Protein AF-A0AB73HG21-F1 (afdb_monomer_lite)

Radius of gyration: 10.32 Å; chains: 1; bounding box: 26×18×26 Å

Structure (mmCIF, N/CA/C/O backbone):
data_AF-A0AB73HG21-F1
#
_entry.id   AF-A0AB73HG21-F1
#
loop_
_atom_site.group_PDB
_atom_site.id
_atom_site.type_symbol
_atom_site.label_atom_id
_atom_site.label_alt_id
_atom_site.label_comp_id
_atom_site.label_asym_id
_atom_site.label_entity_id
_atom_site.label_seq_id
_atom_site.pdbx_PDB_ins_code
_atom_site.Cartn_x
_atom_site.Cartn_y
_atom_site.Cartn_z
_atom_site.occupancy
_atom_site.B_iso_or_equiv
_atom_site.auth_seq_id
_atom_site.auth_comp_id
_atom_site.auth_asym_id
_atom_site.auth_atom_id
_atom_site.pdbx_PDB_model_num
ATOM 1 N N . MET A 1 1 ? 8.633 0.732 -14.628 1.00 49.59 1 MET A N 1
ATOM 2 C CA . MET A 1 1 ? 7.829 0.017 -15.637 1.00 49.59 1 MET A CA 1
ATOM 3 C C . MET A 1 1 ? 6.458 0.666 -15.682 1.00 49.59 1 MET A C 1
ATOM 5 O O . MET A 1 1 ? 5.900 0.843 -14.603 1.00 49.59 1 MET A O 1
ATOM 9 N N . PRO A 1 2 ? 5.956 1.048 -16.866 1.00 58.72 2 PRO A N 1
ATOM 10 C CA . PRO A 1 2 ? 4.651 1.700 -17.035 1.00 58.72 2 PRO A CA 1
ATOM 11 C C . PRO A 1 2 ? 3.492 0.899 -16.419 1.00 58.72 2 PRO A C 1
ATOM 13 O O . PRO A 1 2 ? 2.603 1.466 -15.795 1.00 58.72 2 PRO A O 1
ATOM 16 N N . GLU A 1 3 ? 3.563 -0.431 -16.494 1.00 59.53 3 GLU A N 1
ATOM 17 C CA . GLU A 1 3 ? 2.545 -1.355 -15.969 1.00 59.53 3 GLU A CA 1
ATOM 18 C C . GLU A 1 3 ? 2.383 -1.281 -14.445 1.00 59.53 3 GLU A C 1
ATOM 20 O O . GLU A 1 3 ? 1.274 -1.343 -13.920 1.00 59.53 3 GLU A O 1
ATOM 25 N N . ALA A 1 4 ? 3.480 -1.051 -13.716 1.00 63.97 4 ALA A N 1
ATOM 26 C CA . ALA A 1 4 ? 3.431 -0.896 -12.266 1.00 63.97 4 ALA A CA 1
ATOM 27 C C . ALA A 1 4 ? 2.771 0.430 -11.841 1.00 63.97 4 ALA A C 1
ATOM 29 O O . ALA A 1 4 ? 2.377 0.561 -10.685 1.00 63.97 4 ALA A O 1
ATOM 30 N N . SER A 1 5 ? 2.679 1.426 -12.729 1.00 78.31 5 SER A N 1
ATOM 31 C CA . SER A 1 5 ? 1.929 2.660 -12.459 1.00 78.31 5 SER A CA 1
ATOM 32 C C . SER A 1 5 ? 0.426 2.393 -12.523 1.00 78.31 5 SER A C 1
ATOM 34 O O . SER A 1 5 ? -0.276 2.697 -11.566 1.00 78.31 5 SER A O 1
ATOM 36 N N . ARG A 1 6 ? -0.040 1.692 -13.567 1.00 88.69 6 ARG A N 1
ATOM 37 C CA . ARG A 1 6 ? -1.452 1.306 -13.709 1.00 88.69 6 ARG A CA 1
ATOM 38 C C . ARG A 1 6 ? -1.924 0.372 -12.591 1.00 88.69 6 ARG A C 1
ATOM 40 O O . ARG A 1 6 ? -3.012 0.547 -12.061 1.00 88.69 6 ARG A O 1
ATOM 47 N N . GLY A 1 7 ? -1.088 -0.582 -12.172 1.00 91.50 7 GLY A N 1
ATOM 48 C CA . GLY A 1 7 ? -1.415 -1.455 -11.037 1.00 91.50 7 GLY A CA 1
ATOM 49 C C . GLY A 1 7 ? -1.603 -0.695 -9.716 1.00 91.50 7 GLY A C 1
ATOM 50 O O . GLY A 1 7 ? -2.467 -1.046 -8.920 1.00 91.50 7 GLY A O 1
ATOM 51 N N . ARG A 1 8 ? -0.831 0.377 -9.484 1.00 93.81 8 ARG A N 1
ATOM 52 C CA . ARG A 1 8 ? -0.995 1.233 -8.295 1.00 93.81 8 ARG A CA 1
ATOM 53 C C . ARG A 1 8 ? -2.297 2.025 -8.333 1.00 93.81 8 ARG A C 1
ATOM 55 O O . ARG A 1 8 ? -2.943 2.138 -7.298 1.00 93.81 8 ARG A O 1
ATOM 62 N N . GLU A 1 9 ? -2.666 2.548 -9.499 1.00 94.81 9 GLU A N 1
ATOM 63 C CA . GLU A 1 9 ? -3.930 3.268 -9.701 1.00 94.81 9 GLU A CA 1
ATOM 64 C C . GLU A 1 9 ? -5.127 2.362 -9.405 1.00 94.81 9 GLU A C 1
ATOM 66 O O . GLU A 1 9 ? -5.955 2.716 -8.572 1.00 94.81 9 GLU A O 1
ATOM 71 N N . LEU A 1 10 ? -5.146 1.147 -9.965 1.00 94.50 10 LEU A N 1
ATOM 72 C CA . LEU A 1 10 ? -6.197 0.154 -9.706 1.00 94.50 10 LEU A CA 1
ATOM 73 C C . LEU A 1 10 ? -6.342 -0.174 -8.214 1.00 94.50 10 LEU A C 1
ATOM 75 O O . LEU A 1 10 ? -7.448 -0.189 -7.672 1.00 94.50 10 LEU A O 1
ATOM 79 N N . VAL A 1 11 ? -5.217 -0.399 -7.528 1.00 95.81 11 VAL A N 1
ATOM 80 C CA . VAL A 1 11 ? -5.218 -0.625 -6.077 1.00 95.81 11 VAL A CA 1
ATOM 81 C C . VAL A 1 11 ? -5.767 0.597 -5.343 1.00 95.81 11 VAL A C 1
ATOM 83 O O . VAL A 1 11 ? -6.609 0.447 -4.464 1.00 95.81 11 VAL A O 1
ATOM 86 N N . LYS A 1 12 ? -5.326 1.808 -5.695 1.00 95.50 12 LYS A N 1
ATOM 87 C CA . LYS A 1 12 ? -5.776 3.043 -5.045 1.00 95.50 12 LYS A CA 1
ATOM 88 C C . LYS A 1 12 ? -7.286 3.242 -5.193 1.00 95.50 12 LYS A C 1
ATOM 90 O O . LYS A 1 12 ? -7.964 3.437 -4.187 1.00 95.50 12 LYS A O 1
ATOM 95 N N . GLU A 1 13 ? -7.811 3.104 -6.407 1.00 96.31 13 GLU A N 1
ATOM 96 C CA . GLU A 1 13 ? -9.246 3.207 -6.696 1.00 96.31 13 GLU A CA 1
ATOM 97 C C . GLU A 1 13 ? -10.064 2.180 -5.907 1.00 96.31 13 GLU A C 1
ATOM 99 O O . GLU A 1 13 ? -11.089 2.519 -5.309 1.00 96.31 13 GLU A O 1
ATOM 104 N N . TYR A 1 14 ? -9.601 0.928 -5.852 1.00 96.88 14 TYR A N 1
ATOM 105 C CA . TYR A 1 14 ? -10.272 -0.116 -5.085 1.00 96.88 14 TYR A CA 1
ATOM 106 C C . TYR A 1 14 ? -10.317 0.212 -3.589 1.00 96.88 14 TYR A C 1
ATOM 108 O O . TYR A 1 14 ? -11.370 0.079 -2.958 1.00 96.88 14 TYR A O 1
ATOM 116 N N . LEU A 1 15 ? -9.201 0.657 -3.005 1.00 96.44 15 LEU A N 1
ATOM 117 C CA . LEU A 1 15 ? -9.144 0.987 -1.581 1.00 96.44 15 LEU A CA 1
ATOM 118 C C . LEU A 1 15 ? -10.030 2.187 -1.242 1.00 96.44 15 LEU A C 1
ATOM 120 O O . LEU A 1 15 ? -10.754 2.140 -0.248 1.00 96.44 15 LEU A O 1
ATOM 124 N N . GLU A 1 16 ? -10.024 3.227 -2.078 1.00 96.12 16 GLU A N 1
ATOM 125 C CA . GLU A 1 16 ? -10.872 4.409 -1.902 1.00 96.12 16 GLU A CA 1
ATOM 126 C C . GLU A 1 16 ? -12.362 4.050 -1.994 1.00 96.12 16 GLU A C 1
ATOM 128 O O . GLU A 1 16 ? -13.134 4.384 -1.091 1.00 96.12 16 GLU A O 1
ATOM 133 N N . LYS A 1 17 ? -12.764 3.287 -3.021 1.00 97.50 17 LYS A N 1
ATOM 134 C CA . LYS A 1 17 ? -14.153 2.842 -3.225 1.00 97.50 17 LYS A CA 1
ATOM 135 C C . LYS A 1 17 ? -14.677 2.003 -2.061 1.00 97.50 17 LYS A C 1
ATOM 137 O O . LYS A 1 17 ? -15.832 2.151 -1.663 1.00 97.50 17 LYS A O 1
ATOM 142 N N . ASN A 1 18 ? -13.830 1.137 -1.508 1.00 97.25 18 ASN A N 1
ATOM 143 C CA . ASN A 1 18 ? -14.193 0.236 -0.415 1.00 97.25 18 ASN A CA 1
ATOM 144 C C . ASN A 1 18 ? -13.879 0.810 0.977 1.00 97.25 18 ASN A C 1
ATOM 146 O O . ASN A 1 18 ? -14.085 0.126 1.978 1.00 97.25 18 ASN A O 1
ATOM 150 N N . LYS A 1 19 ? -13.395 2.060 1.065 1.00 96.56 19 LYS A N 1
ATOM 151 C CA . LYS A 1 19 ? -12.992 2.727 2.318 1.00 96.56 19 LYS A CA 1
ATOM 152 C C . LYS A 1 19 ? -11.980 1.912 3.139 1.00 96.56 19 LYS A C 1
ATOM 154 O O . LYS A 1 19 ? -11.999 1.933 4.371 1.00 96.56 19 LYS A O 1
ATOM 159 N N . ILE A 1 20 ? -11.086 1.192 2.462 1.00 96.88 20 ILE A N 1
ATOM 160 C CA . ILE A 1 20 ? -10.052 0.374 3.097 1.00 96.88 20 ILE A CA 1
ATOM 161 C C . ILE A 1 20 ? -8.852 1.262 3.424 1.00 96.88 20 IL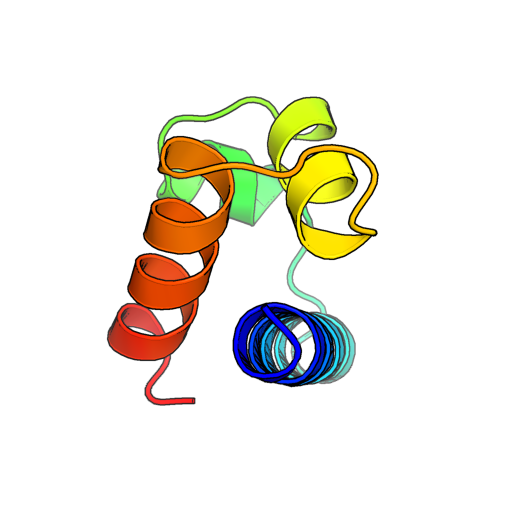E A C 1
ATOM 163 O O . ILE A 1 20 ? -8.292 1.940 2.566 1.00 96.88 20 ILE A O 1
ATOM 167 N N . SER A 1 21 ? -8.438 1.254 4.689 1.00 97.06 21 SER A N 1
ATOM 168 C CA . SER A 1 21 ? -7.343 2.102 5.154 1.00 97.06 21 SER A CA 1
ATOM 169 C C . SER A 1 21 ? -5.963 1.495 4.863 1.00 97.06 21 SER A C 1
ATOM 171 O O . SER A 1 21 ? -5.763 0.283 4.965 1.00 97.06 21 SER A O 1
ATOM 173 N N . ASN A 1 22 ? -4.959 2.351 4.639 1.00 96.62 22 ASN A N 1
ATOM 174 C CA . ASN A 1 22 ? -3.550 1.930 4.565 1.00 96.62 22 ASN A CA 1
ATOM 175 C C . ASN A 1 22 ? -3.065 1.222 5.845 1.00 96.62 22 ASN A C 1
ATOM 177 O O . ASN A 1 22 ? -2.085 0.483 5.806 1.00 96.62 22 ASN A O 1
ATOM 181 N N . GLU A 1 23 ? -3.714 1.460 6.990 1.00 97.88 23 GLU A N 1
ATOM 182 C CA . GLU A 1 23 ? -3.391 0.770 8.240 1.00 97.88 23 GLU A CA 1
ATOM 183 C C . GLU A 1 23 ? -3.827 -0.696 8.197 1.00 97.88 23 GLU A C 1
ATOM 185 O O . GLU A 1 23 ? -3.027 -1.578 8.506 1.00 97.88 23 GLU A O 1
ATOM 190 N N . SER A 1 24 ? -5.066 -0.952 7.769 1.00 97.38 24 SER A N 1
ATOM 191 C CA . SER A 1 24 ? -5.600 -2.303 7.576 1.00 97.38 24 SER A CA 1
ATOM 192 C C . SER A 1 24 ? -4.750 -3.083 6.580 1.00 97.38 24 SER A C 1
ATOM 194 O O . SER A 1 24 ? -4.361 -4.215 6.850 1.00 97.38 24 S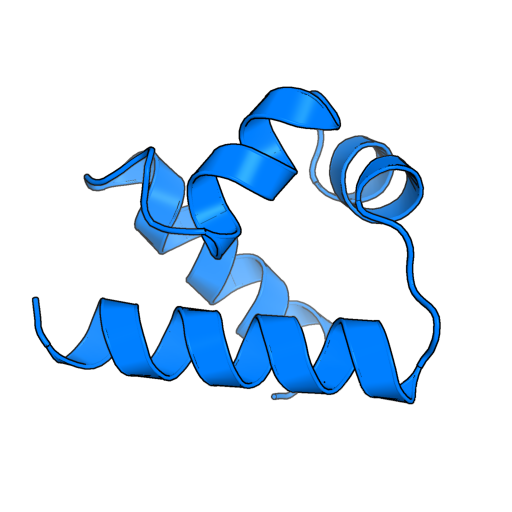ER A O 1
ATOM 196 N N . MET A 1 25 ? -4.383 -2.441 5.472 1.00 97.50 25 MET A N 1
ATOM 197 C CA . MET A 1 25 ? -3.533 -3.047 4.451 1.00 97.50 25 MET A CA 1
ATOM 198 C C . MET A 1 25 ? -2.115 -3.318 4.951 1.00 97.50 25 MET A C 1
ATOM 200 O O . MET A 1 25 ? -1.566 -4.387 4.705 1.00 97.50 25 MET A O 1
ATOM 204 N N . GLY A 1 26 ? -1.528 -2.389 5.711 1.00 97.50 26 GLY A N 1
ATOM 205 C CA . GLY A 1 26 ? -0.239 -2.621 6.354 1.00 97.50 26 GLY A CA 1
ATOM 206 C C . GLY A 1 26 ? -0.264 -3.869 7.240 1.00 97.50 26 GLY A C 1
ATOM 207 O O . GLY A 1 26 ? 0.573 -4.757 7.080 1.00 97.50 26 GLY A O 1
ATOM 208 N N . LYS A 1 27 ? -1.280 -3.990 8.105 1.00 97.75 27 LYS A N 1
ATOM 209 C CA . LYS A 1 27 ? -1.475 -5.175 8.956 1.00 97.75 27 LYS A CA 1
ATOM 210 C C . LYS A 1 27 ? -1.659 -6.453 8.129 1.00 97.75 27 LYS A C 1
ATOM 212 O O . LYS A 1 27 ? -1.000 -7.444 8.419 1.00 97.75 27 LYS A O 1
ATOM 217 N N . MET A 1 28 ? -2.496 -6.417 7.091 1.00 96.94 28 MET A N 1
ATOM 218 C CA . MET A 1 28 ? -2.801 -7.579 6.246 1.00 96.94 28 MET A CA 1
ATOM 219 C C . MET A 1 28 ? -1.572 -8.111 5.499 1.00 96.94 28 MET A C 1
ATOM 221 O O . MET A 1 28 ? -1.347 -9.315 5.455 1.00 96.94 28 MET A O 1
ATOM 225 N N . PHE A 1 29 ? -0.747 -7.219 4.950 1.00 96.62 29 PHE A N 1
ATOM 226 C CA . PHE A 1 29 ? 0.415 -7.595 4.140 1.00 96.62 29 PHE A CA 1
ATOM 227 C C . PHE A 1 29 ? 1.739 -7.596 4.921 1.00 96.62 29 PHE A C 1
ATOM 229 O O . PHE A 1 29 ? 2.807 -7.734 4.321 1.00 96.62 29 PHE A O 1
ATOM 236 N N . GLY A 1 30 ? 1.693 -7.447 6.250 1.00 97.25 30 GLY A N 1
ATOM 237 C CA . GLY A 1 30 ? 2.871 -7.517 7.119 1.00 97.25 30 GLY A CA 1
ATOM 238 C C . GLY A 1 30 ? 3.867 -6.368 6.923 1.00 97.25 30 GLY A C 1
ATOM 239 O O . GLY A 1 30 ? 5.074 -6.567 7.044 1.00 97.25 30 GLY A O 1
ATOM 240 N N . VAL A 1 31 ? 3.383 -5.166 6.598 1.00 97.56 31 VAL A N 1
ATOM 241 C CA . VAL A 1 31 ? 4.202 -3.960 6.392 1.00 97.56 31 VAL A CA 1
ATOM 242 C C . VAL A 1 31 ? 3.665 -2.774 7.197 1.00 97.56 31 VAL A C 1
ATOM 244 O O . VAL A 1 31 ? 2.522 -2.758 7.642 1.00 97.56 31 VAL A O 1
ATOM 247 N N . SER A 1 32 ? 4.471 -1.730 7.398 1.00 98.25 32 SER A N 1
ATOM 248 C CA . SER A 1 32 ? 3.969 -0.534 8.083 1.00 98.25 32 SER A CA 1
ATOM 249 C C . SER A 1 32 ? 2.957 0.229 7.214 1.00 98.25 32 SER A C 1
ATOM 251 O O . SER A 1 32 ? 3.072 0.262 5.986 1.00 98.25 32 SER A O 1
ATOM 253 N N . LYS A 1 33 ? 2.000 0.917 7.853 1.00 97.44 33 LYS A N 1
ATOM 254 C CA . LYS A 1 33 ? 1.047 1.833 7.190 1.00 97.44 33 LYS A CA 1
ATOM 255 C C . LYS A 1 33 ? 1.755 2.829 6.267 1.00 97.44 33 LYS A C 1
ATOM 257 O O . LYS A 1 33 ? 1.300 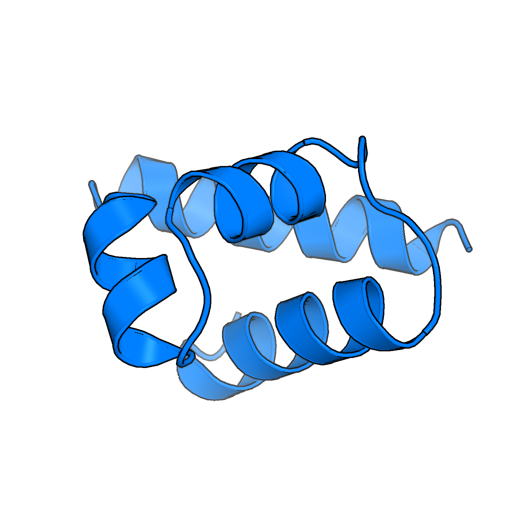3.084 5.154 1.00 97.44 33 LYS A O 1
ATOM 262 N N . GLN A 1 34 ? 2.860 3.401 6.747 1.00 97.50 34 GLN A N 1
ATOM 263 C CA . GLN A 1 34 ? 3.648 4.371 5.991 1.00 97.50 34 GLN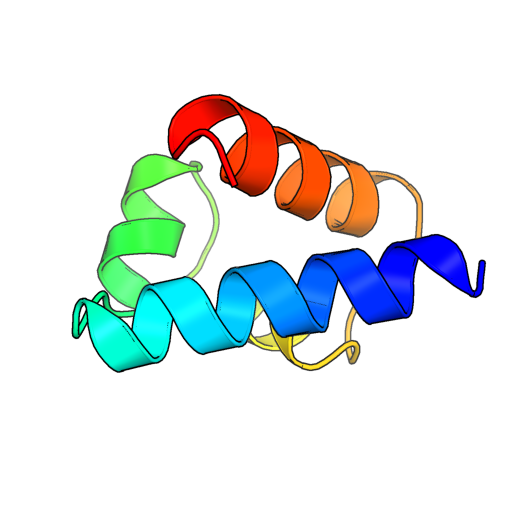 A CA 1
ATOM 264 C C . GLN A 1 34 ? 4.279 3.726 4.757 1.00 97.50 34 GLN A C 1
ATOM 266 O O . GLN A 1 34 ? 4.167 4.277 3.667 1.00 97.50 34 GLN A O 1
ATOM 271 N N . TYR A 1 35 ? 4.879 2.541 4.909 1.00 97.75 35 TYR A N 1
ATOM 272 C CA . TYR A 1 35 ? 5.463 1.820 3.783 1.00 97.75 35 TYR A CA 1
ATOM 273 C C . TYR A 1 35 ? 4.409 1.492 2.725 1.00 97.75 35 TYR A C 1
ATOM 275 O O . TYR A 1 35 ? 4.632 1.754 1.548 1.00 97.75 35 TYR A O 1
ATOM 283 N N . PHE A 1 36 ? 3.248 0.981 3.139 1.00 97.81 36 PHE A N 1
ATOM 284 C CA . PHE A 1 36 ? 2.150 0.682 2.224 1.00 97.81 36 PHE A CA 1
ATOM 285 C C . PHE A 1 36 ? 1.6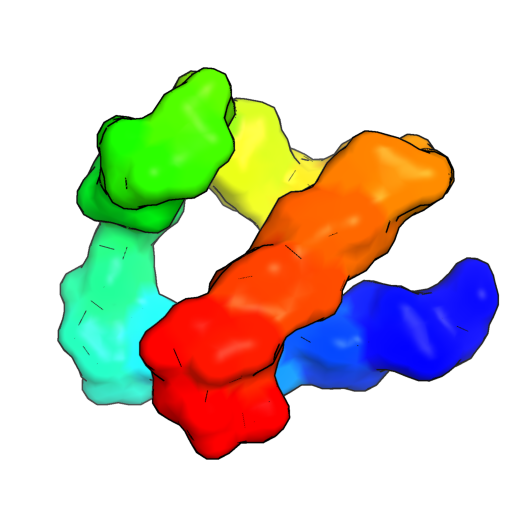95 1.931 1.452 1.00 97.81 36 PHE A C 1
ATOM 287 O O . PHE A 1 36 ? 1.623 1.912 0.222 1.00 97.81 36 PHE A O 1
ATOM 294 N N . GLY A 1 37 ? 1.494 3.050 2.158 1.00 96.81 37 GLY A N 1
ATOM 295 C CA . GLY A 1 37 ? 1.153 4.330 1.535 1.00 96.81 37 GLY A CA 1
ATOM 296 C C . GLY A 1 37 ? 2.222 4.822 0.554 1.00 96.81 37 GLY A C 1
ATOM 297 O O . GLY A 1 37 ? 1.896 5.256 -0.545 1.00 96.81 37 GLY A O 1
ATOM 298 N N . ASP A 1 38 ? 3.505 4.708 0.897 1.00 96.88 38 ASP A N 1
ATOM 299 C CA . ASP A 1 38 ? 4.595 5.096 -0.003 1.00 96.88 38 ASP A CA 1
ATOM 300 C C . ASP A 1 38 ? 4.677 4.218 -1.261 1.00 96.88 38 ASP A C 1
ATOM 302 O O . ASP A 1 38 ? 5.116 4.687 -2.314 1.00 96.88 38 ASP A O 1
ATOM 306 N N . VAL A 1 39 ? 4.287 2.945 -1.166 1.00 95.75 39 VAL A N 1
ATOM 307 C CA . VAL A 1 39 ? 4.253 2.015 -2.302 1.00 95.75 39 VAL A CA 1
ATOM 308 C C . VAL A 1 39 ? 3.121 2.369 -3.268 1.00 95.75 39 VAL A C 1
ATOM 310 O O . VAL A 1 39 ? 3.381 2.438 -4.474 1.00 95.75 39 VAL A O 1
ATOM 313 N N . ILE A 1 40 ? 1.913 2.638 -2.757 1.00 94.00 40 ILE A N 1
ATOM 314 C CA . ILE A 1 40 ? 0.754 3.042 -3.573 1.00 94.00 40 ILE A CA 1
ATOM 315 C C . ILE A 1 40 ? 0.997 4.390 -4.242 1.00 94.00 40 ILE A C 1
ATOM 317 O O . ILE A 1 40 ? 0.829 4.513 -5.449 1.00 94.00 40 ILE A O 1
ATOM 321 N N . GLU A 1 41 ? 1.482 5.379 -3.491 1.00 93.19 41 GLU A N 1
ATOM 322 C CA . GLU A 1 41 ? 1.776 6.720 -4.015 1.00 93.19 41 GLU A CA 1
ATOM 323 C C . GLU A 1 41 ? 3.010 6.742 -4.939 1.00 93.19 41 GLU A C 1
ATOM 325 O O . GLU A 1 41 ? 3.436 7.790 -5.417 1.00 93.19 41 GLU A O 1
ATOM 330 N N . GLY A 1 42 ? 3.649 5.589 -5.168 1.00 91.31 42 GLY A N 1
ATOM 331 C CA . GLY A 1 42 ? 4.796 5.465 -6.060 1.00 91.31 42 GLY A CA 1
ATOM 332 C C . GLY A 1 42 ? 6.079 6.116 -5.535 1.00 91.31 42 GLY A C 1
ATOM 333 O O . GLY A 1 42 ? 7.061 6.183 -6.276 1.00 91.31 42 GLY A O 1
ATOM 334 N N . ARG A 1 43 ? 6.122 6.549 -4.267 1.00 92.06 43 ARG A N 1
ATOM 335 C CA . ARG A 1 43 ? 7.338 7.047 -3.598 1.00 92.06 43 ARG A CA 1
ATOM 336 C C . ARG A 1 43 ? 8.360 5.930 -3.373 1.00 92.06 43 ARG A C 1
ATOM 338 O O . ARG A 1 43 ? 9.563 6.169 -3.446 1.00 92.06 43 ARG A O 1
ATOM 345 N N . LYS A 1 44 ? 7.899 4.692 -3.152 1.00 92.50 44 LYS A N 1
ATOM 346 C CA . LYS A 1 44 ? 8.739 3.484 -3.111 1.00 92.50 44 LYS A CA 1
ATOM 347 C C . LYS A 1 44 ? 8.578 2.684 -4.402 1.00 92.50 44 LYS A C 1
ATOM 349 O O . LYS A 1 44 ? 7.507 2.165 -4.719 1.00 92.50 44 LYS A O 1
ATOM 354 N N . LYS A 1 45 ? 9.684 2.557 -5.136 1.00 89.56 45 LYS A N 1
ATOM 355 C CA . LYS A 1 45 ? 9.778 1.829 -6.410 1.00 89.56 45 LYS A CA 1
ATOM 356 C C . LYS A 1 45 ? 10.814 0.711 -6.302 1.00 89.56 45 LYS A C 1
ATOM 358 O O . LYS A 1 45 ? 11.715 0.769 -5.470 1.00 89.56 45 LYS A O 1
ATOM 363 N N . GLY A 1 46 ? 10.678 -0.301 -7.152 1.00 90.69 46 GLY A N 1
ATOM 364 C CA . GLY A 1 46 ? 11.581 -1.450 -7.213 1.00 90.69 46 GLY A CA 1
ATOM 365 C C . GLY A 1 46 ? 10.834 -2.773 -7.093 1.00 90.69 46 GLY A C 1
ATOM 366 O O . GLY A 1 46 ? 9.604 -2.801 -7.055 1.00 90.69 46 GLY A O 1
ATOM 367 N N . LYS A 1 47 ? 11.590 -3.871 -7.019 1.00 93.25 47 LYS A N 1
ATOM 368 C CA . LYS A 1 47 ? 11.047 -5.236 -7.030 1.00 93.25 47 LYS A CA 1
ATOM 369 C C . LYS A 1 47 ? 10.058 -5.490 -5.882 1.00 93.25 47 LYS A C 1
ATOM 371 O O . LYS A 1 47 ? 8.905 -5.795 -6.151 1.00 93.25 47 LYS A O 1
ATOM 376 N N . LYS A 1 48 ? 10.463 -5.250 -4.626 1.00 94.12 48 LYS A N 1
ATOM 377 C CA . LYS A 1 48 ? 9.614 -5.500 -3.441 1.00 94.12 48 LYS A CA 1
ATOM 378 C C . LYS A 1 48 ? 8.306 -4.676 -3.425 1.00 94.12 48 LYS A C 1
ATOM 380 O O . LYS A 1 48 ? 7.251 -5.272 -3.242 1.00 94.12 48 LYS A O 1
ATOM 385 N N . PRO A 1 49 ? 8.318 -3.344 -3.657 1.00 95.31 49 PRO A N 1
ATOM 386 C CA . PRO A 1 49 ? 7.083 -2.569 -3.819 1.00 95.31 49 PRO A CA 1
ATOM 387 C C . PRO A 1 49 ? 6.152 -3.095 -4.913 1.00 95.31 49 PRO A C 1
ATOM 389 O O . PRO A 1 49 ? 4.943 -3.134 -4.719 1.00 95.31 49 PRO A O 1
ATOM 392 N N . ASN A 1 50 ? 6.700 -3.497 -6.063 1.00 94.69 50 ASN A N 1
ATOM 393 C CA . ASN A 1 50 ? 5.886 -4.013 -7.161 1.00 94.69 50 ASN A CA 1
ATOM 394 C C . ASN A 1 50 ? 5.276 -5.382 -6.816 1.00 94.69 50 ASN A C 1
ATOM 396 O O . ASN A 1 50 ? 4.110 -5.606 -7.111 1.00 94.69 50 ASN A O 1
ATOM 400 N N . GLU A 1 51 ? 6.023 -6.265 -6.149 1.00 95.31 51 GLU A N 1
ATOM 401 C CA . GLU A 1 51 ? 5.498 -7.540 -5.639 1.00 95.31 51 GLU A CA 1
ATOM 402 C C . GLU A 1 51 ? 4.348 -7.325 -4.651 1.00 95.31 51 GLU A C 1
ATOM 404 O O . GLU A 1 51 ? 3.364 -8.054 -4.696 1.00 95.31 51 GLU A O 1
ATOM 409 N N . LEU A 1 52 ? 4.437 -6.307 -3.788 1.00 96.56 52 LEU A N 1
ATOM 410 C CA . LEU A 1 52 ? 3.345 -5.958 -2.880 1.00 96.56 52 LEU A CA 1
ATOM 411 C C . LEU A 1 52 ? 2.088 -5.519 -3.644 1.00 96.56 52 LEU A C 1
ATOM 413 O O . LEU A 1 52 ? 1.005 -5.996 -3.330 1.00 96.56 52 LEU A O 1
ATOM 417 N N . ILE A 1 53 ? 2.222 -4.676 -4.672 1.00 96.06 53 ILE A N 1
ATOM 418 C CA . ILE A 1 53 ? 1.085 -4.284 -5.523 1.00 96.06 53 ILE A CA 1
ATOM 419 C C . ILE A 1 53 ? 0.462 -5.505 -6.209 1.00 96.06 53 ILE A C 1
ATOM 421 O O . ILE A 1 53 ? -0.753 -5.659 -6.172 1.00 96.06 53 ILE A O 1
ATOM 425 N N . LEU A 1 54 ? 1.275 -6.404 -6.770 1.00 95.62 54 LEU A N 1
ATOM 426 C CA . LEU A 1 54 ? 0.775 -7.630 -7.403 1.00 95.62 54 LEU A CA 1
ATOM 427 C C . LEU A 1 54 ? 0.036 -8.538 -6.414 1.00 95.62 54 LEU A C 1
ATOM 429 O O . LEU A 1 54 ? -1.010 -9.078 -6.758 1.00 95.62 54 LEU A O 1
ATOM 433 N N . LYS A 1 55 ? 0.536 -8.671 -5.181 1.00 96.19 55 LYS A N 1
ATOM 434 C CA . LYS A 1 55 ? -0.152 -9.425 -4.124 1.00 96.19 55 LYS A CA 1
ATOM 435 C C . LYS A 1 55 ? -1.508 -8.820 -3.782 1.00 96.19 55 LYS A C 1
ATOM 437 O O . LYS A 1 55 ? -2.464 -9.564 -3.624 1.00 96.19 55 LYS A O 1
ATOM 442 N N . VAL A 1 56 ? -1.601 -7.493 -3.690 1.00 96.38 56 VAL A N 1
ATOM 443 C CA . VAL A 1 56 ? -2.881 -6.811 -3.442 1.00 96.38 56 VAL A CA 1
ATOM 444 C C . VAL A 1 56 ? -3.859 -7.079 -4.586 1.00 96.38 56 VAL A C 1
ATOM 446 O O . VAL A 1 56 ? -4.998 -7.449 -4.337 1.00 96.38 56 VAL A O 1
ATOM 449 N N . ILE A 1 57 ? -3.410 -6.952 -5.834 1.00 95.56 57 ILE A N 1
ATOM 450 C CA . ILE A 1 57 ? -4.235 -7.225 -7.019 1.00 95.56 57 ILE A CA 1
ATOM 451 C C . ILE A 1 57 ? -4.776 -8.662 -6.990 1.00 95.56 57 ILE A C 1
ATOM 453 O O . ILE A 1 57 ? -5.975 -8.870 -7.140 1.00 95.56 57 ILE A O 1
ATOM 457 N N . GLN A 1 58 ? -3.912 -9.644 -6.721 1.00 96.19 58 GLN A N 1
ATOM 458 C CA . GLN A 1 58 ? -4.299 -11.055 -6.636 1.00 96.19 58 GLN A CA 1
ATOM 459 C C . GLN A 1 58 ? -5.278 -11.337 -5.491 1.00 96.19 58 GLN A C 1
ATOM 461 O O . GLN A 1 58 ? -6.254 -12.050 -5.695 1.00 96.19 58 GLN A O 1
ATOM 466 N N . GLU A 1 59 ? -5.029 -10.775 -4.307 1.00 96.38 59 GLU A N 1
ATOM 467 C CA . GLU A 1 59 ? -5.854 -10.985 -3.111 1.00 96.38 59 GLU A CA 1
ATOM 468 C C . GLU A 1 59 ? -7.278 -10.448 -3.287 1.00 96.38 59 GLU A C 1
ATOM 470 O O . GLU A 1 59 ? -8.247 -11.085 -2.881 1.00 96.38 59 GLU A O 1
ATOM 475 N N . PHE A 1 60 ? -7.413 -9.275 -3.909 1.00 94.94 60 PHE A N 1
ATOM 476 C CA . PHE A 1 60 ? -8.703 -8.608 -4.078 1.00 94.94 60 PHE A CA 1
ATOM 477 C C . PHE A 1 60 ? -9.354 -8.858 -5.444 1.00 94.94 60 PHE A C 1
ATOM 479 O O . PHE A 1 60 ? -10.442 -8.340 -5.691 1.00 94.94 60 PHE A O 1
ATOM 486 N N . GLY A 1 61 ? -8.720 -9.647 -6.319 1.00 93.38 61 GLY A N 1
ATOM 487 C CA . GLY A 1 61 ? -9.233 -9.954 -7.657 1.00 93.38 61 GLY A CA 1
ATOM 488 C C . GLY A 1 61 ? -9.418 -8.714 -8.537 1.00 93.38 61 GLY A C 1
ATOM 489 O O . GLY A 1 61 ? -10.415 -8.623 -9.254 1.00 93.38 61 GLY A O 1
ATOM 490 N N . ILE A 1 62 ? -8.495 -7.753 -8.419 1.00 89.88 62 ILE A N 1
ATOM 491 C CA . ILE A 1 62 ? -8.473 -6.493 -9.186 1.00 89.88 62 ILE A CA 1
ATOM 492 C C . ILE A 1 62 ? -7.808 -6.710 -10.551 1.00 8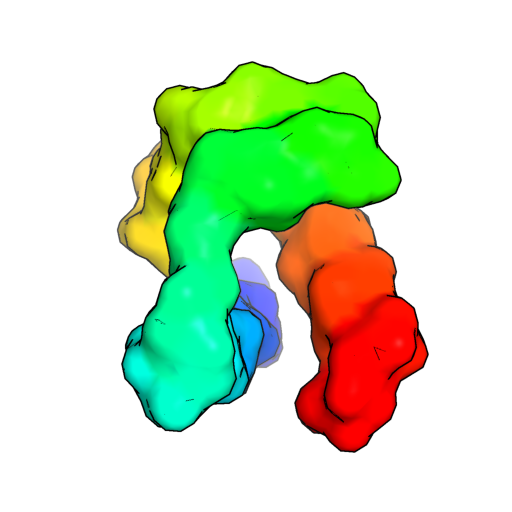9.88 62 ILE A C 1
ATOM 494 O O . ILE A 1 62 ? -6.928 -7.594 -10.650 1.00 89.88 62 ILE A O 1
#

Sequence (62 aa):
MPEASRGRELVKEYLEKNKISNESMGKMFGVSKQYFGDVIEGRKKGKKPNELILKVIQEFGI

Organism: Pediococcus pentosaceus (NCBI:txid1255)

pLDDT: mean 92.74, std 9.73, range [49.59, 98.25]

Secondary structure (DSSP, 8-state):
-HHHHHHHHHHHHHHHHTT--HHHHHHHHTS-HHHHHHHHTTSS-SHHHHHHHHHHHHHHT-

Foldseek 3Di:
DVVLLVLLVVLVVVCVVVVPALCNLCVVLVHHSVVSVCLSVVVDDDDVSSVSSVVSCVVVVD